Protein AF-A0A453L8J0-F1 (afdb_monomer_lite)

Structure (mmCIF, N/CA/C/O backbone):
data_AF-A0A453L8J0-F1
#
_entry.id   AF-A0A453L8J0-F1
#
loop_
_atom_site.group_PDB
_atom_site.id
_atom_site.type_symbol
_atom_site.label_atom_id
_atom_site.label_alt_id
_atom_site.label_comp_id
_atom_site.label_asym_id
_atom_site.label_entity_id
_atom_site.label_seq_id
_atom_site.pdbx_PDB_ins_code
_atom_site.Cartn_x
_atom_site.Cartn_y
_atom_site.Cartn_z
_atom_site.occupancy
_atom_site.B_iso_or_equiv
_atom_site.auth_seq_id
_atom_site.auth_comp_id
_atom_site.auth_asym_id
_atom_site.auth_atom_id
_atom_site.pdbx_PDB_model_num
ATOM 1 N N . MET A 1 1 ? -12.314 23.364 1.630 1.00 46.81 1 MET A N 1
ATOM 2 C CA . MET A 1 1 ? -12.613 21.910 1.643 1.00 46.81 1 MET A CA 1
ATOM 3 C C . MET A 1 1 ? -12.647 21.268 0.250 1.00 46.81 1 MET A C 1
ATOM 5 O O . MET A 1 1 ? -12.163 20.153 0.132 1.00 46.81 1 MET A O 1
ATOM 9 N N . ALA A 1 2 ? -13.104 21.944 -0.816 1.00 50.44 2 ALA A N 1
ATOM 10 C CA . ALA A 1 2 ? -13.136 21.378 -2.178 1.00 50.44 2 ALA A CA 1
ATOM 11 C C . ALA A 1 2 ? -11.754 21.042 -2.792 1.00 50.44 2 ALA A C 1
ATOM 13 O O . ALA A 1 2 ? -11.629 20.088 -3.555 1.00 50.44 2 ALA A O 1
ATOM 14 N N . THR A 1 3 ? -10.699 21.785 -2.446 1.00 47.00 3 THR A N 1
ATOM 15 C CA . THR A 1 3 ? -9.350 21.574 -3.007 1.00 47.00 3 THR A CA 1
ATOM 16 C C . THR A 1 3 ? -8.688 20.293 -2.495 1.00 47.00 3 THR A C 1
ATOM 18 O O . THR A 1 3 ? -8.033 19.598 -3.265 1.00 47.00 3 THR A O 1
ATOM 21 N N . VAL A 1 4 ? -8.912 19.954 -1.219 1.00 50.31 4 VAL A N 1
ATOM 22 C CA . VAL A 1 4 ? -8.393 18.730 -0.580 1.00 50.31 4 VAL A CA 1
ATOM 23 C C . VAL A 1 4 ? -9.093 17.496 -1.148 1.00 50.31 4 VAL A C 1
ATOM 25 O O . VAL A 1 4 ? -8.432 16.524 -1.490 1.00 50.31 4 VAL A O 1
ATOM 28 N N . LEU A 1 5 ? -10.414 17.569 -1.351 1.00 52.47 5 LEU A N 1
ATOM 29 C CA . LEU A 1 5 ? -11.199 16.501 -1.981 1.00 52.47 5 LEU A CA 1
ATOM 30 C C . LEU A 1 5 ? -10.761 16.246 -3.433 1.00 52.47 5 LEU A C 1
ATOM 32 O O . LEU A 1 5 ? -10.618 15.098 -3.839 1.00 52.47 5 LEU A O 1
ATOM 36 N N . LYS A 1 6 ? -10.462 17.302 -4.205 1.00 57.97 6 LYS A N 1
ATOM 37 C CA . LYS A 1 6 ? -9.940 17.167 -5.577 1.00 57.97 6 LYS A CA 1
ATOM 38 C C . LYS A 1 6 ? -8.531 16.554 -5.613 1.00 57.97 6 LYS A C 1
ATOM 40 O O . LYS A 1 6 ? -8.199 15.865 -6.570 1.00 57.97 6 LYS A O 1
ATOM 45 N N . GLN A 1 7 ? -7.697 16.797 -4.598 1.00 58.66 7 GLN A N 1
ATOM 46 C CA . GLN A 1 7 ? -6.370 16.176 -4.482 1.00 58.66 7 GLN A CA 1
ATOM 47 C C . GLN A 1 7 ? -6.441 14.717 -4.027 1.00 58.66 7 GLN A C 1
ATOM 49 O O . GLN A 1 7 ? -5.712 13.896 -4.574 1.00 58.66 7 GLN A O 1
ATOM 54 N N . ALA A 1 8 ? -7.330 14.395 -3.085 1.00 59.59 8 ALA A N 1
ATOM 55 C CA . ALA A 1 8 ? -7.568 13.022 -2.646 1.00 59.59 8 ALA A CA 1
ATOM 56 C C . ALA A 1 8 ? -8.049 12.143 -3.811 1.00 59.59 8 ALA A C 1
ATOM 58 O O . ALA A 1 8 ? -7.505 11.066 -4.019 1.00 59.59 8 ALA A O 1
ATOM 59 N N . ASN A 1 9 ? -8.965 12.656 -4.642 1.00 64.94 9 ASN A N 1
ATOM 60 C CA . ASN A 1 9 ? -9.457 11.929 -5.815 1.00 64.94 9 ASN A CA 1
ATOM 61 C C . ASN A 1 9 ? -8.333 11.637 -6.832 1.00 64.94 9 ASN A C 1
ATOM 63 O O . ASN A 1 9 ? -8.180 10.518 -7.306 1.00 64.94 9 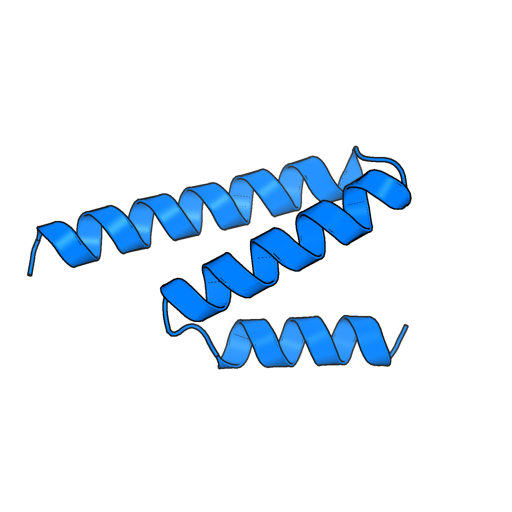ASN A O 1
ATOM 67 N N . ARG A 1 10 ? -7.445 12.614 -7.072 1.00 72.19 10 ARG A N 1
ATOM 68 C CA . ARG A 1 10 ? -6.262 12.423 -7.935 1.00 72.19 10 ARG A CA 1
ATOM 69 C C . ARG A 1 10 ? -5.268 11.406 -7.378 1.00 72.19 10 ARG A C 1
ATOM 71 O O . ARG A 1 10 ? -4.539 10.787 -8.147 1.00 72.19 10 ARG A O 1
ATOM 78 N N . ALA A 1 11 ? -5.1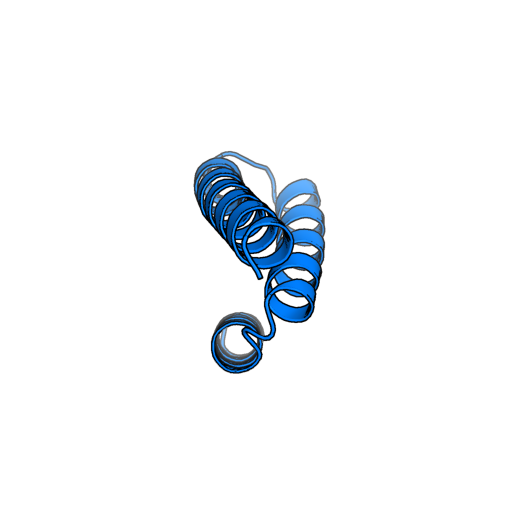80 11.289 -6.057 1.00 75.44 11 ALA A N 1
ATOM 79 C CA . ALA A 1 11 ? -4.304 10.321 -5.422 1.00 75.44 11 ALA A CA 1
ATOM 80 C C . ALA A 1 11 ? -4.893 8.905 -5.492 1.00 75.44 11 ALA A C 1
ATOM 82 O O . ALA A 1 11 ? -4.137 7.971 -5.728 1.00 75.44 11 ALA A O 1
ATOM 83 N N . GLU A 1 12 ? -6.218 8.747 -5.399 1.00 78.88 12 GLU A N 1
ATOM 84 C CA . GLU A 1 12 ? -6.893 7.473 -5.689 1.00 78.88 12 GLU A CA 1
ATOM 85 C C . GLU A 1 12 ? -6.710 7.040 -7.145 1.00 78.88 12 GLU A C 1
ATOM 87 O O . GLU A 1 12 ? -6.314 5.905 -7.393 1.00 78.88 12 GLU A O 1
ATOM 92 N N . GLU A 1 13 ? -6.896 7.951 -8.104 1.00 82.56 13 GLU A N 1
ATOM 93 C CA . GLU A 1 13 ? -6.635 7.667 -9.523 1.00 82.56 13 GLU A CA 1
ATOM 94 C C . GLU A 1 13 ? -5.171 7.253 -9.763 1.00 82.56 13 GLU A C 1
ATOM 96 O O . GLU A 1 13 ? -4.897 6.337 -10.539 1.00 82.56 13 GLU A O 1
ATOM 101 N N . ALA A 1 14 ? -4.217 7.887 -9.071 1.00 82.56 14 ALA A N 1
ATOM 102 C CA . ALA A 1 14 ? -2.805 7.519 -9.151 1.00 82.56 14 ALA A CA 1
ATOM 103 C C . ALA A 1 14 ? -2.523 6.138 -8.535 1.00 82.56 14 ALA A C 1
ATOM 105 O O . ALA A 1 14 ? -1.756 5.365 -9.109 1.00 82.56 14 ALA A O 1
ATOM 106 N N . ILE A 1 15 ? -3.150 5.813 -7.400 1.00 83.56 15 ILE A N 1
ATOM 107 C CA . ILE A 1 15 ? -3.057 4.498 -6.748 1.00 83.56 15 ILE A CA 1
ATOM 108 C C . ILE A 1 15 ? -3.562 3.402 -7.697 1.00 83.56 15 ILE A C 1
ATOM 110 O O . ILE A 1 15 ? -2.880 2.392 -7.882 1.00 83.56 15 ILE A O 1
ATOM 114 N N . ASP A 1 16 ? -4.720 3.608 -8.325 1.00 83.94 16 ASP A N 1
ATOM 115 C CA . ASP A 1 16 ? -5.333 2.626 -9.225 1.00 83.94 16 ASP A CA 1
ATOM 116 C C . ASP A 1 16 ? -4.498 2.421 -10.500 1.00 83.94 16 ASP A C 1
ATOM 118 O O . ASP A 1 16 ? -4.184 1.289 -10.883 1.00 83.94 16 ASP A O 1
ATOM 122 N N . ALA A 1 17 ? -4.005 3.519 -11.085 1.00 84.50 17 ALA A N 1
ATOM 123 C CA . ALA A 1 17 ? -3.081 3.467 -12.212 1.00 84.50 17 ALA A CA 1
ATOM 124 C C . ALA A 1 17 ? -1.809 2.677 -11.861 1.00 84.50 17 ALA A C 1
ATOM 126 O O . ALA A 1 17 ? -1.439 1.753 -12.587 1.00 84.50 17 ALA A O 1
ATOM 127 N N . ILE A 1 18 ? -1.162 2.984 -10.729 1.00 83.88 18 ILE A N 1
ATOM 128 C CA . ILE A 1 18 ? 0.066 2.302 -10.294 1.00 83.88 18 ILE A CA 1
ATOM 129 C C . ILE A 1 18 ? -0.181 0.807 -10.063 1.00 83.88 18 ILE A C 1
ATOM 131 O O . ILE A 1 18 ? 0.630 -0.003 -10.514 1.00 83.88 18 ILE A O 1
ATOM 135 N N . ARG A 1 19 ? -1.301 0.412 -9.437 1.00 80.25 19 ARG A N 1
ATOM 136 C CA . ARG A 1 19 ? -1.660 -1.012 -9.282 1.00 80.25 19 ARG A CA 1
ATOM 137 C C . ARG A 1 19 ? -1.803 -1.710 -10.637 1.00 80.25 19 ARG A C 1
ATOM 139 O O . ARG A 1 19 ? -1.278 -2.805 -10.793 1.00 80.25 19 ARG A O 1
ATOM 146 N N . SER A 1 20 ? -2.421 -1.061 -11.625 1.00 81.38 20 SER A N 1
ATOM 147 C CA . SER A 1 20 ? -2.581 -1.606 -12.984 1.00 81.38 20 SER A CA 1
ATOM 148 C C . SER A 1 20 ? -1.250 -1.765 -13.741 1.00 81.38 20 SER A C 1
ATOM 150 O O . SER A 1 20 ? -1.068 -2.710 -14.515 1.00 81.38 20 SER A O 1
ATOM 152 N N . PHE A 1 21 ? -0.283 -0.872 -13.499 1.00 78.00 21 PHE A N 1
ATOM 153 C CA . PHE A 1 21 ? 1.064 -0.967 -14.077 1.00 78.00 21 PHE A CA 1
ATOM 154 C C . PHE A 1 21 ? 1.970 -1.962 -13.345 1.00 78.00 21 PHE A C 1
ATOM 156 O O . PHE A 1 21 ? 2.834 -2.567 -13.981 1.00 78.00 21 PHE A O 1
ATOM 163 N N . ARG A 1 22 ? 1.759 -2.181 -12.041 1.00 77.19 22 ARG A N 1
ATOM 164 C CA . ARG A 1 22 ? 2.573 -3.072 -11.198 1.00 77.19 22 ARG A CA 1
ATOM 165 C C . ARG A 1 22 ? 2.677 -4.490 -11.764 1.00 77.19 22 ARG A C 1
ATOM 167 O O . ARG A 1 22 ? 3.752 -5.079 -11.726 1.00 77.19 22 ARG A O 1
ATOM 174 N N . ASP A 1 23 ? 1.592 -5.019 -12.323 1.00 73.56 23 ASP A N 1
ATOM 175 C CA . ASP A 1 23 ? 1.571 -6.360 -12.924 1.00 73.56 23 ASP A CA 1
ATOM 176 C C . ASP A 1 23 ? 2.230 -6.438 -14.306 1.00 73.56 23 ASP A C 1
ATOM 178 O O . ASP A 1 23 ? 2.528 -7.529 -14.788 1.00 73.56 23 ASP A O 1
ATOM 182 N N . ARG A 1 24 ? 2.496 -5.291 -14.938 1.00 77.06 24 ARG A N 1
ATOM 183 C CA . ARG A 1 24 ? 3.120 -5.195 -16.266 1.00 77.06 24 ARG A CA 1
ATOM 184 C C . ARG A 1 24 ? 4.607 -4.840 -16.208 1.00 77.06 24 ARG A C 1
ATOM 186 O O . ARG A 1 24 ? 5.271 -4.867 -17.241 1.00 77.06 24 ARG A O 1
ATOM 193 N N . CYS A 1 25 ? 5.124 -4.488 -15.032 1.00 72.94 25 CYS A N 1
ATOM 194 C CA . CYS A 1 25 ? 6.490 -4.011 -14.849 1.00 72.94 25 CYS A CA 1
ATOM 195 C C . CYS A 1 25 ? 7.432 -5.101 -14.291 1.00 72.94 25 CYS A C 1
ATOM 197 O O . CYS A 1 25 ? 7.018 -5.906 -13.453 1.00 72.94 25 CYS A O 1
ATOM 199 N N . PRO A 1 26 ? 8.713 -5.115 -14.716 1.00 75.88 26 PRO A N 1
ATOM 200 C CA . PRO A 1 26 ? 9.742 -5.986 -14.147 1.00 75.88 26 PRO A CA 1
ATOM 201 C C . PRO A 1 26 ? 10.048 -5.618 -12.685 1.00 75.88 26 PRO A C 1
ATOM 203 O O . PRO A 1 26 ? 9.778 -4.497 -12.252 1.00 75.88 26 PRO A O 1
ATOM 206 N N . ASN A 1 27 ? 10.636 -6.553 -11.932 1.00 73.75 27 ASN A N 1
ATOM 207 C CA . ASN A 1 27 ? 10.815 -6.460 -10.473 1.00 73.75 27 ASN A CA 1
ATOM 208 C C . ASN A 1 27 ? 11.477 -5.151 -9.993 1.00 73.75 27 ASN A C 1
ATOM 210 O O . ASN A 1 27 ? 11.003 -4.565 -9.024 1.00 73.75 27 ASN A O 1
ATOM 214 N N . GLU A 1 28 ? 12.489 -4.638 -10.700 1.00 73.00 28 GLU A N 1
ATOM 215 C CA . GLU A 1 28 ? 13.156 -3.367 -10.353 1.00 73.00 28 GLU A CA 1
ATOM 216 C C . GLU A 1 28 ? 12.214 -2.151 -10.422 1.00 73.00 28 GLU A C 1
ATOM 218 O O . GLU A 1 28 ? 12.232 -1.271 -9.558 1.00 73.00 28 GLU A O 1
ATOM 223 N N . ALA A 1 29 ? 11.336 -2.108 -11.428 1.00 76.00 29 ALA A N 1
ATOM 224 C CA . ALA A 1 29 ? 10.326 -1.058 -11.540 1.00 76.00 29 ALA A CA 1
ATOM 225 C C . ALA A 1 29 ? 9.188 -1.268 -10.528 1.00 76.00 29 ALA A C 1
ATOM 227 O O . ALA A 1 29 ? 8.607 -0.298 -10.047 1.00 76.00 29 ALA A O 1
ATOM 228 N N . ARG A 1 30 ? 8.898 -2.524 -10.169 1.00 79.38 30 ARG A N 1
ATOM 229 C CA . ARG A 1 30 ? 7.863 -2.898 -9.196 1.00 79.38 30 ARG A CA 1
ATOM 230 C C . ARG A 1 30 ? 8.174 -2.350 -7.801 1.00 79.38 30 ARG A C 1
ATOM 232 O O . ARG A 1 30 ? 7.301 -1.746 -7.190 1.00 79.38 30 ARG A O 1
ATOM 239 N N . GLU A 1 31 ? 9.423 -2.460 -7.355 1.00 81.81 31 GLU A N 1
ATOM 240 C CA . GLU A 1 31 ? 9.870 -1.944 -6.053 1.00 81.81 31 GLU A CA 1
ATOM 241 C C . GLU A 1 31 ? 9.810 -0.406 -5.986 1.00 81.81 31 GLU A C 1
ATOM 243 O O . GLU A 1 31 ? 9.350 0.184 -5.006 1.00 81.81 31 GLU A O 1
ATOM 248 N N . SER A 1 32 ? 10.192 0.267 -7.075 1.00 82.56 32 SER A N 1
ATOM 249 C CA . SER A 1 32 ? 10.054 1.725 -7.194 1.00 82.56 32 SER A CA 1
ATOM 250 C C . SER A 1 32 ? 8.585 2.168 -7.182 1.00 82.56 32 SER A C 1
ATOM 252 O O . SER A 1 32 ? 8.239 3.159 -6.538 1.00 82.56 32 SER A O 1
ATOM 254 N N . LEU A 1 33 ? 7.703 1.424 -7.858 1.00 83.88 33 LEU A N 1
ATOM 255 C CA . LEU A 1 33 ? 6.262 1.684 -7.867 1.00 83.88 33 LEU A CA 1
ATOM 256 C C . LEU A 1 33 ? 5.630 1.460 -6.488 1.00 83.88 33 LEU A C 1
ATOM 258 O O . LEU A 1 33 ? 4.824 2.286 -6.063 1.00 83.88 33 LEU A O 1
ATOM 262 N N . ASP A 1 34 ? 6.027 0.409 -5.768 1.00 83.62 34 ASP A N 1
ATOM 263 C CA . ASP A 1 34 ? 5.548 0.124 -4.410 1.00 83.62 34 ASP A CA 1
ATOM 264 C C . ASP A 1 34 ? 5.939 1.249 -3.433 1.00 83.62 34 ASP A C 1
ATOM 266 O O . ASP A 1 34 ? 5.112 1.704 -2.640 1.00 83.62 34 ASP A O 1
ATOM 270 N N . ASN A 1 35 ? 7.151 1.798 -3.552 1.00 85.38 35 ASN A N 1
ATOM 271 C CA . ASN A 1 35 ? 7.581 2.951 -2.753 1.00 85.38 35 ASN A CA 1
ATOM 272 C C . ASN A 1 35 ? 6.745 4.218 -3.021 1.00 85.38 35 ASN A C 1
ATOM 274 O O . ASN A 1 35 ? 6.359 4.922 -2.085 1.00 85.38 35 ASN A O 1
ATOM 278 N N . ILE A 1 36 ? 6.424 4.505 -4.287 1.00 85.88 36 ILE A N 1
ATOM 279 C CA . ILE A 1 36 ? 5.559 5.640 -4.657 1.00 85.88 36 ILE A CA 1
ATOM 280 C C . ILE A 1 36 ? 4.133 5.419 -4.135 1.00 85.88 36 ILE A C 1
ATOM 282 O O . ILE A 1 36 ? 3.497 6.350 -3.639 1.00 85.88 36 ILE A O 1
ATOM 286 N N . LEU A 1 37 ? 3.643 4.183 -4.205 1.00 83.94 37 LEU A N 1
ATOM 287 C C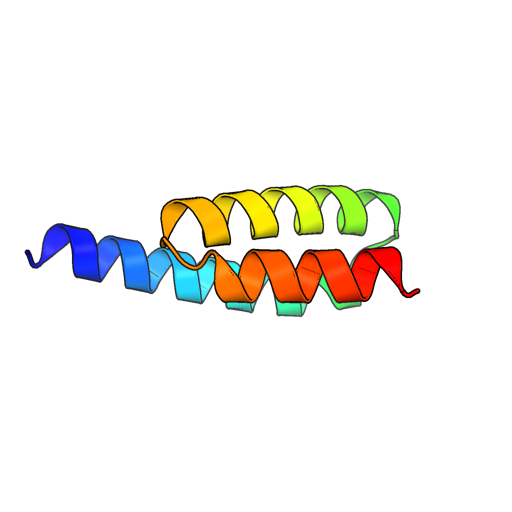A . LEU A 1 37 ? 2.322 3.794 -3.725 1.00 83.94 37 LEU A CA 1
ATOM 288 C C . LEU A 1 37 ? 2.185 4.002 -2.208 1.00 83.94 37 LEU A C 1
ATOM 290 O O . LEU A 1 37 ? 1.183 4.550 -1.744 1.00 83.94 37 LEU A O 1
ATOM 294 N N . LEU A 1 38 ? 3.225 3.664 -1.440 1.00 84.25 38 LEU A N 1
ATOM 295 C CA . LEU A 1 38 ? 3.298 3.930 -0.000 1.00 84.25 38 LEU A CA 1
ATOM 296 C C . LEU A 1 38 ? 3.283 5.438 0.321 1.00 84.25 38 LEU A C 1
ATOM 298 O O . LEU A 1 38 ? 2.583 5.851 1.251 1.00 84.25 38 LEU A O 1
ATOM 302 N N . ASP A 1 39 ? 3.997 6.276 -0.445 1.00 84.75 39 ASP A N 1
ATOM 303 C CA . ASP A 1 39 ? 3.971 7.742 -0.266 1.00 84.75 39 ASP A CA 1
ATOM 304 C C . ASP A 1 39 ? 2.583 8.328 -0.570 1.00 84.75 39 ASP A C 1
ATOM 306 O O . ASP A 1 39 ? 2.095 9.200 0.158 1.00 84.75 39 ASP A O 1
ATOM 310 N N . LEU A 1 40 ? 1.905 7.811 -1.601 1.00 83.38 40 LEU A N 1
ATOM 311 C CA . LEU A 1 40 ? 0.540 8.212 -1.946 1.00 83.38 40 LEU A CA 1
ATOM 312 C C . LEU A 1 40 ? -0.460 7.842 -0.847 1.00 83.38 40 LEU A C 1
ATOM 314 O O . LEU A 1 40 ? -1.258 8.697 -0.448 1.00 83.38 40 LEU A O 1
ATOM 318 N N . TYR A 1 41 ? -0.388 6.627 -0.293 1.00 83.06 41 TYR A N 1
ATOM 319 C CA . TYR A 1 41 ? -1.225 6.240 0.848 1.00 83.06 41 TYR A CA 1
ATOM 320 C C . TYR A 1 41 ? -0.978 7.135 2.067 1.00 83.06 41 TYR A C 1
ATOM 322 O O . TYR A 1 41 ? -1.934 7.595 2.702 1.00 83.06 41 TYR A O 1
ATOM 330 N N . LYS A 1 42 ? 0.287 7.469 2.350 1.00 81.31 42 LYS A N 1
ATOM 331 C CA . LYS A 1 42 ? 0.653 8.390 3.433 1.00 81.31 42 LYS A CA 1
ATOM 332 C C . LYS A 1 42 ? 0.068 9.790 3.215 1.00 81.31 42 LYS A C 1
ATOM 334 O O . LYS A 1 42 ? -0.500 10.359 4.147 1.00 81.31 42 LYS A O 1
ATOM 339 N N . LYS A 1 43 ? 0.144 10.335 1.995 1.00 79.88 43 LYS A N 1
ATOM 340 C CA . LYS A 1 43 ? -0.426 11.653 1.647 1.00 79.88 43 LYS A CA 1
ATOM 341 C C . LYS A 1 43 ? -1.950 11.699 1.716 1.00 79.88 43 LYS A C 1
ATOM 343 O O . LYS A 1 43 ? -2.500 12.749 2.035 1.00 79.88 43 LYS A O 1
ATOM 348 N N . CYS A 1 44 ? -2.624 10.580 1.469 1.00 77.44 44 CYS A N 1
ATOM 349 C CA . CYS A 1 44 ? -4.078 10.479 1.603 1.00 77.44 44 CYS A CA 1
ATOM 350 C C . CYS A 1 44 ? -4.554 10.283 3.050 1.00 77.44 44 CYS A C 1
ATOM 352 O O . CYS A 1 44 ? -5.759 10.218 3.280 1.00 77.44 44 CYS A O 1
ATOM 354 N N . GLY A 1 45 ? -3.642 10.134 4.020 1.00 78.00 45 GLY A N 1
ATOM 355 C CA . GLY A 1 45 ? -3.998 9.741 5.387 1.00 78.00 45 GLY A CA 1
ATOM 356 C C . GLY A 1 45 ? -4.511 8.298 5.491 1.00 78.00 45 GLY A C 1
ATOM 357 O O . GLY A 1 45 ? -5.137 7.933 6.483 1.00 78.00 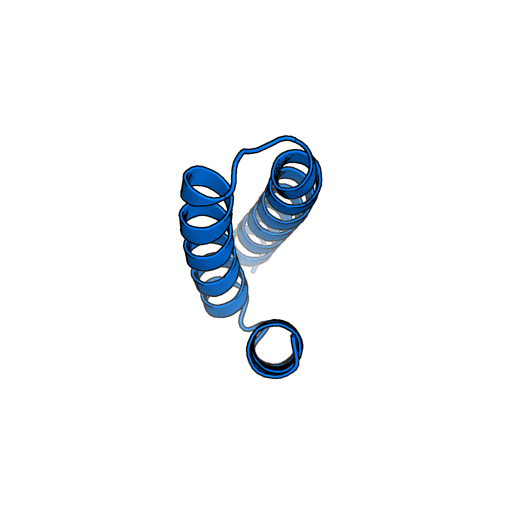45 GLY A O 1
ATOM 358 N N . ARG A 1 46 ? -4.247 7.462 4.478 1.00 76.50 46 ARG A N 1
ATOM 359 C CA . ARG A 1 46 ? -4.697 6.066 4.365 1.00 76.50 46 ARG A CA 1
ATOM 360 C C . ARG A 1 46 ? -3.710 5.109 5.022 1.00 76.50 46 ARG A C 1
ATOM 362 O O . ARG A 1 46 ? -3.177 4.184 4.415 1.00 76.50 46 ARG A O 1
ATOM 369 N N . THR A 1 47 ? -3.448 5.340 6.304 1.00 75.12 47 THR A N 1
ATOM 370 C CA . THR A 1 47 ? -2.430 4.593 7.056 1.00 75.12 47 THR A CA 1
ATOM 371 C C . THR A 1 47 ? -2.778 3.107 7.186 1.00 75.12 47 THR A C 1
ATOM 373 O O . THR A 1 47 ? -1.880 2.276 7.221 1.00 75.12 47 THR A O 1
ATOM 376 N N . LYS A 1 48 ? -4.071 2.745 7.203 1.00 78.94 48 LYS A N 1
ATOM 377 C CA . LYS A 1 48 ? -4.512 1.339 7.225 1.00 78.94 48 LYS A CA 1
ATOM 378 C C . LYS A 1 48 ? -4.119 0.579 5.957 1.00 78.94 48 LYS A C 1
ATOM 380 O O . LYS A 1 48 ? -3.538 -0.492 6.069 1.00 78.94 48 LYS A O 1
ATOM 385 N N . GLU A 1 49 ? -4.388 1.146 4.782 1.00 78.88 49 GLU A N 1
ATOM 386 C CA . GLU A 1 49 ? -4.026 0.536 3.491 1.00 78.88 49 GLU A CA 1
ATOM 387 C C . GLU A 1 49 ? -2.502 0.418 3.343 1.00 78.88 49 GLU A C 1
ATOM 389 O O . GLU A 1 49 ? -2.000 -0.602 2.877 1.00 78.88 49 GLU A O 1
ATOM 394 N N . GLN A 1 50 ? -1.753 1.412 3.834 1.00 76.81 50 GLN A N 1
ATOM 395 C CA . GLN A 1 50 ? -0.291 1.350 3.895 1.00 76.81 50 GLN A CA 1
ATOM 396 C C . GLN A 1 50 ? 0.208 0.183 4.771 1.00 76.81 50 GLN A C 1
ATOM 398 O O . GLN A 1 50 ? 1.134 -0.528 4.384 1.00 76.81 50 GLN A O 1
ATOM 403 N N . ILE A 1 51 ? -0.394 -0.019 5.950 1.00 79.31 51 ILE A N 1
ATOM 404 C CA . ILE A 1 51 ? -0.031 -1.104 6.878 1.00 79.31 51 ILE A CA 1
ATOM 405 C C . ILE A 1 51 ? -0.369 -2.473 6.279 1.00 79.31 51 ILE A C 1
ATOM 407 O O . ILE A 1 51 ? 0.453 -3.381 6.362 1.00 79.31 51 ILE A O 1
ATOM 411 N N . GLU A 1 52 ? -1.542 -2.622 5.661 1.00 84.19 52 GLU A N 1
ATOM 412 C CA . GLU A 1 52 ? -1.947 -3.869 5.001 1.00 84.19 52 GLU A CA 1
ATOM 413 C C . GLU A 1 52 ? -0.999 -4.222 3.845 1.00 84.19 52 GLU A C 1
ATOM 415 O O . GLU A 1 52 ? -0.533 -5.355 3.746 1.00 84.19 52 GLU A O 1
ATOM 420 N N . MET A 1 53 ? -0.619 -3.237 3.027 1.00 79.62 53 MET A N 1
ATOM 421 C CA . MET A 1 53 ? 0.351 -3.430 1.946 1.00 79.62 53 MET A CA 1
ATOM 422 C C . MET A 1 53 ? 1.732 -3.859 2.463 1.00 79.62 53 MET A C 1
ATOM 424 O O . MET A 1 53 ? 2.332 -4.779 1.908 1.00 79.62 53 MET A O 1
ATOM 428 N N . LEU A 1 54 ? 2.226 -3.237 3.539 1.00 80.06 54 LEU A N 1
ATOM 429 C CA . LEU A 1 54 ? 3.490 -3.626 4.176 1.00 80.06 54 LEU A CA 1
ATOM 430 C C . LEU A 1 54 ? 3.422 -5.034 4.780 1.00 80.06 54 LEU A C 1
ATOM 432 O O . LEU A 1 54 ? 4.374 -5.794 4.646 1.00 80.06 54 LEU A O 1
ATOM 436 N N . GLN A 1 55 ? 2.302 -5.404 5.407 1.00 81.00 55 GLN A N 1
ATOM 437 C CA . GLN A 1 55 ? 2.072 -6.754 5.932 1.00 81.00 55 GLN A CA 1
ATOM 438 C C . GLN A 1 55 ? 2.112 -7.809 4.820 1.00 81.00 55 GLN A C 1
ATOM 440 O O . GLN A 1 55 ? 2.766 -8.835 4.989 1.00 81.00 55 GLN A O 1
ATOM 445 N N . VAL A 1 56 ? 1.472 -7.550 3.675 1.00 76.62 56 VAL A N 1
ATOM 446 C CA . VAL A 1 56 ? 1.501 -8.457 2.514 1.00 76.62 56 VAL A CA 1
ATOM 447 C C . VAL A 1 56 ? 2.917 -8.591 1.945 1.00 76.62 56 VAL A C 1
ATOM 449 O O . VAL A 1 56 ? 3.339 -9.705 1.644 1.00 76.62 56 VAL A O 1
ATOM 452 N N . LEU A 1 57 ? 3.666 -7.487 1.847 1.00 71.56 57 LEU A N 1
ATOM 453 C CA . LEU A 1 57 ? 5.069 -7.495 1.414 1.00 71.56 57 LEU A CA 1
ATOM 454 C C . LEU A 1 57 ? 5.995 -8.250 2.383 1.00 71.56 57 LEU A C 1
ATOM 456 O O . LEU A 1 57 ? 6.908 -8.920 1.927 1.00 71.56 57 LEU A O 1
ATOM 460 N N . LEU A 1 58 ? 5.771 -8.150 3.698 1.00 73.69 58 LEU A N 1
ATOM 461 C CA . LEU A 1 58 ? 6.561 -8.843 4.731 1.00 73.69 58 LEU A CA 1
ATOM 462 C C . LEU A 1 58 ? 6.202 -10.329 4.885 1.00 73.69 58 LEU A C 1
ATOM 464 O O . LEU A 1 58 ? 6.986 -11.086 5.451 1.00 73.69 58 LEU A O 1
ATOM 468 N N . SER A 1 59 ? 5.007 -10.727 4.445 1.00 69.69 59 SER A N 1
ATOM 469 C CA . SER A 1 59 ? 4.500 -12.103 4.562 1.00 69.69 59 SER A CA 1
ATOM 470 C C . SER A 1 59 ? 4.727 -12.948 3.303 1.00 69.69 59 SER A C 1
ATOM 472 O O . SER A 1 59 ? 4.363 -14.124 3.305 1.00 69.69 59 SER A O 1
ATOM 474 N N . SER A 1 60 ? 5.269 -12.353 2.235 1.00 55.09 60 SER A N 1
ATOM 475 C CA . SER A 1 60 ? 5.592 -13.007 0.957 1.00 55.09 60 SER A CA 1
ATOM 476 C C . SER A 1 60 ? 7.097 -13.208 0.830 1.00 55.09 60 SER A C 1
ATOM 478 O O . SER A 1 60 ? 7.493 -14.244 0.254 1.00 55.09 60 SER A O 1
#

Secondary structure (DSSP, 8-state):
-HHHHHHHHHHHHHHHHHHHHHTT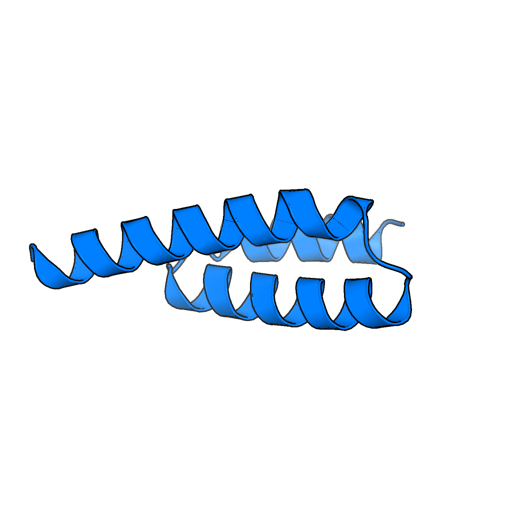S-HHHHHHHHHHHHHHHHHTT-HHHHHHHHHHHH--

InterPro domains:
  IPR044961 Tetratricopeptide repeat protein POLLENLESS 3/SULFUR DEFICIENCY-INDUCED 1 [PTHR36326] (1-58)

pLDDT: mean 75.17, std 10.32, range [46.81, 85.88]

Sequence (60 aa):
MATVLKQANRAEEAIDAIRSFRDRCPNEARESLDNILLDLYKKCGRTKEQIEMLQVLLSS

Organism: Aegilops tauschii subsp. strangulata (NCBI:txid200361)

Radius of g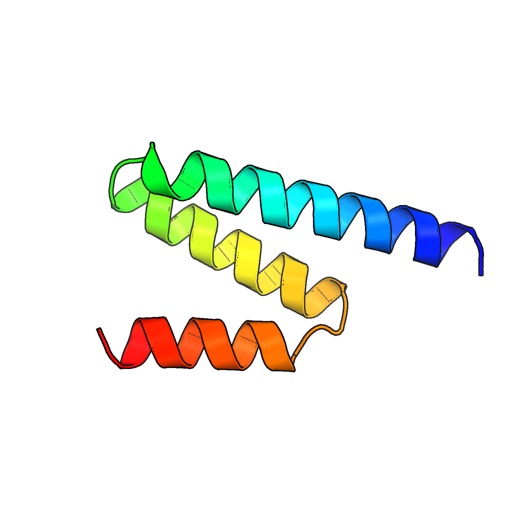yration: 12.32 Å; chains: 1; bounding box: 26×35×24 Å

Foldseek 3Di:
DVVLVVVLVVLVVLLVVLVVCLVVDDPVVNVVSLVVNLVSCVSNVVVVVSVVSVVVVVVD